Protein AF-E7RUY7-F1 (afdb_monomer_lite)

Secondary structure (DSSP, 8-state):
-----------HHHHHHHHTT--SPPGGGGHHHHHHHHHHHHHHHHHHHHHHHHHHHTT--

pLDDT: mean 76.42, std 15.39, range [41.25, 94.5]

Foldseek 3Di:
DDPPPCPVPCPPLNVVCVVVVHNDDDPVSCPCVVVVVVVVVVVVVVVVVVVVVVCVVVVND

Organism: NCBI:txid887898

Structure (mmCIF, N/CA/C/O backbone):
data_AF-E7RUY7-F1
#
_entry.id   AF-E7RUY7-F1
#
loop_
_atom_site.group_PDB
_atom_site.id
_atom_site.type_symbol
_atom_site.label_atom_id
_atom_site.label_alt_id
_atom_site.label_comp_id
_atom_site.label_asym_id
_atom_site.label_entity_id
_atom_site.label_seq_id
_atom_site.pdbx_PDB_ins_code
_atom_site.Cartn_x
_atom_site.Cartn_y
_atom_site.Cartn_z
_atom_site.occupancy
_atom_site.B_iso_or_equiv
_atom_site.auth_seq_id
_atom_site.auth_comp_id
_atom_site.auth_asym_id
_atom_site.auth_atom_id
_atom_site.pdbx_PDB_model_num
ATOM 1 N N . MET A 1 1 ? 35.257 -4.088 15.585 1.00 41.25 1 MET A N 1
ATOM 2 C CA . MET A 1 1 ? 34.336 -3.329 14.711 1.00 41.25 1 MET A CA 1
ATOM 3 C C . MET A 1 1 ? 33.368 -4.313 14.073 1.00 41.25 1 MET A C 1
ATOM 5 O O . MET A 1 1 ? 33.762 -5.023 13.160 1.00 41.25 1 MET A O 1
ATOM 9 N N . THR A 1 2 ? 32.146 -4.430 14.590 1.00 45.44 2 THR A N 1
ATOM 10 C CA . THR A 1 2 ? 31.098 -5.265 13.988 1.00 45.44 2 THR A CA 1
ATOM 11 C C . THR A 1 2 ? 30.39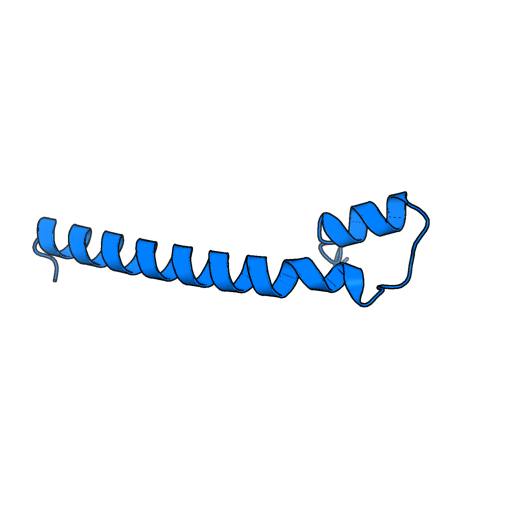2 -4.443 12.917 1.00 45.44 2 THR A C 1
ATOM 13 O O . THR A 1 2 ? 29.670 -3.500 13.230 1.00 45.44 2 THR A O 1
ATOM 16 N N . ALA A 1 3 ? 30.649 -4.749 11.645 1.00 47.91 3 ALA A N 1
ATOM 17 C CA . ALA A 1 3 ? 29.921 -4.142 10.542 1.00 47.91 3 ALA A CA 1
ATOM 18 C C . ALA A 1 3 ? 28.464 -4.616 10.611 1.00 47.91 3 ALA A C 1
ATOM 20 O O . ALA A 1 3 ? 28.152 -5.761 10.289 1.00 47.91 3 ALA A O 1
ATOM 21 N N . HIS A 1 4 ? 27.565 -3.748 11.070 1.00 44.78 4 HIS A N 1
ATOM 22 C CA . HIS A 1 4 ? 26.138 -3.961 10.894 1.00 44.78 4 HIS A CA 1
ATOM 23 C C . HIS A 1 4 ? 25.866 -3.894 9.391 1.00 44.78 4 HIS A C 1
ATOM 25 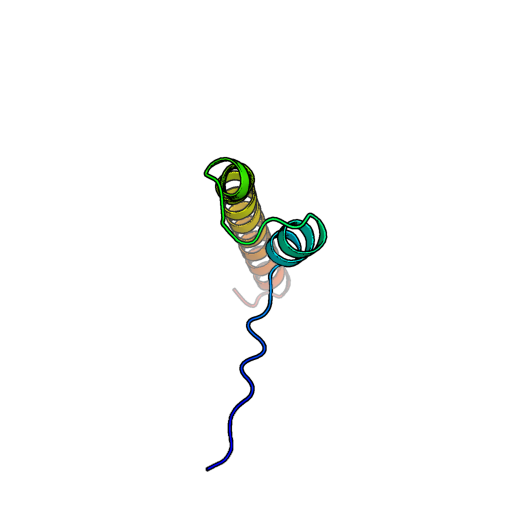O O . HIS A 1 4 ? 25.845 -2.812 8.804 1.00 44.78 4 HIS A O 1
ATOM 31 N N . HIS A 1 5 ? 25.708 -5.054 8.751 1.00 44.03 5 HIS A N 1
ATOM 32 C CA . HIS A 1 5 ? 25.170 -5.139 7.403 1.00 44.03 5 HIS A CA 1
ATOM 33 C C . HIS A 1 5 ? 23.727 -4.628 7.446 1.00 44.03 5 HIS A C 1
ATOM 35 O O . HIS A 1 5 ? 22.779 -5.397 7.597 1.00 44.03 5 HIS A O 1
ATOM 41 N N . HIS A 1 6 ? 23.560 -3.311 7.327 1.00 43.91 6 HIS A N 1
ATOM 42 C CA . HIS A 1 6 ? 22.315 -2.713 6.886 1.00 43.91 6 HIS A CA 1
ATOM 43 C C . HIS A 1 6 ? 22.087 -3.223 5.465 1.00 43.91 6 HIS A C 1
ATOM 45 O O . HIS A 1 6 ? 22.491 -2.595 4.488 1.00 43.91 6 HIS A O 1
ATOM 51 N N . SER A 1 7 ? 21.470 -4.400 5.344 1.00 48.34 7 SER A N 1
ATOM 52 C CA . SER A 1 7 ? 20.733 -4.735 4.138 1.00 48.34 7 SER A CA 1
ATOM 53 C C . SER A 1 7 ? 19.668 -3.654 4.041 1.00 48.34 7 SER A C 1
ATOM 55 O O . SER A 1 7 ? 18.653 -3.686 4.734 1.00 48.34 7 SER A O 1
ATOM 57 N N . ALA A 1 8 ? 19.965 -2.594 3.286 1.00 52.41 8 ALA A N 1
ATOM 58 C CA . ALA A 1 8 ? 18.958 -1.620 2.928 1.00 52.41 8 ALA A CA 1
ATOM 59 C C . ALA A 1 8 ? 17.810 -2.457 2.377 1.00 52.41 8 ALA A C 1
ATOM 61 O O . ALA A 1 8 ? 18.023 -3.222 1.435 1.00 52.41 8 ALA A O 1
ATOM 62 N N . ILE A 1 9 ? 16.650 -2.422 3.037 1.00 51.88 9 ILE A N 1
ATOM 63 C CA . ILE A 1 9 ? 15.474 -3.142 2.566 1.00 51.88 9 ILE A CA 1
ATOM 64 C C . ILE A 1 9 ? 15.147 -2.500 1.225 1.00 51.88 9 ILE A C 1
ATOM 66 O O . ILE A 1 9 ? 14.512 -1.449 1.140 1.00 51.88 9 ILE A O 1
ATOM 70 N N . VAL A 1 10 ? 15.689 -3.099 0.170 1.00 59.53 10 VAL A N 1
ATOM 71 C CA . VAL A 1 10 ? 15.437 -2.729 -1.205 1.00 59.53 10 VAL A CA 1
ATOM 72 C C . VAL A 1 10 ? 13.952 -2.982 -1.370 1.00 59.53 10 VAL A C 1
ATOM 74 O O . VAL A 1 10 ? 13.502 -4.129 -1.354 1.00 59.53 10 VAL A O 1
ATOM 77 N N . THR A 1 11 ? 13.172 -1.905 -1.458 1.00 71.12 11 THR A N 1
ATOM 78 C CA . THR A 1 11 ? 11.734 -2.023 -1.692 1.00 71.12 11 THR A CA 1
ATOM 79 C C . THR A 1 11 ? 11.519 -2.915 -2.913 1.00 71.12 11 THR A C 1
ATOM 81 O O . THR A 1 11 ? 12.324 -2.891 -3.848 1.00 71.12 11 THR A O 1
ATOM 84 N N . ALA A 1 12 ? 10.443 -3.707 -2.947 1.00 74.81 12 ALA A N 1
ATOM 85 C CA . ALA A 1 12 ? 10.174 -4.599 -4.082 1.00 74.81 12 ALA A CA 1
ATOM 86 C C . ALA A 1 12 ? 10.253 -3.859 -5.436 1.00 74.81 12 ALA A C 1
ATOM 88 O O . ALA A 1 12 ? 10.727 -4.411 -6.430 1.00 74.81 12 ALA A O 1
ATOM 89 N N . ARG A 1 13 ? 9.886 -2.569 -5.434 1.00 71.19 13 ARG A N 1
ATOM 90 C CA . ARG A 1 13 ? 10.043 -1.644 -6.560 1.00 71.19 13 ARG A CA 1
ATOM 91 C C . ARG A 1 13 ? 11.507 -1.371 -6.919 1.00 71.19 13 ARG A C 1
ATOM 93 O O . ARG A 1 13 ? 11.865 -1.476 -8.087 1.00 71.19 13 ARG A O 1
ATOM 100 N N . HIS A 1 14 ? 12.368 -1.043 -5.955 1.00 74.31 14 HIS A N 1
ATOM 101 C CA . HIS A 1 14 ? 13.802 -0.860 -6.207 1.00 74.31 14 HIS A CA 1
ATOM 102 C C . HIS A 1 14 ? 14.467 -2.162 -6.691 1.00 74.31 14 HIS A C 1
ATOM 104 O O . HIS A 1 14 ? 15.255 -2.128 -7.634 1.00 74.31 14 HIS A O 1
ATOM 110 N N . ALA A 1 15 ? 14.056 -3.320 -6.160 1.00 79.44 15 ALA A N 1
ATOM 111 C CA . ALA A 1 15 ? 14.541 -4.624 -6.615 1.00 79.44 15 ALA A CA 1
ATOM 112 C C . ALA A 1 15 ? 14.140 -4.905 -8.070 1.00 79.44 15 ALA A C 1
ATOM 114 O O . ALA A 1 15 ? 14.944 -5.407 -8.852 1.00 79.44 15 ALA A O 1
ATOM 115 N N . ALA A 1 16 ? 12.904 -4.569 -8.451 1.00 78.88 16 ALA A N 1
ATOM 116 C CA . ALA A 1 16 ? 12.429 -4.720 -9.823 1.00 78.88 16 ALA A CA 1
ATOM 117 C C . ALA A 1 16 ? 13.210 -3.839 -10.811 1.00 78.88 16 ALA A C 1
ATOM 119 O O . ALA A 1 16 ? 13.545 -4.302 -11.898 1.00 78.88 16 ALA A O 1
ATOM 120 N N . ARG A 1 17 ? 13.561 -2.604 -10.423 1.00 80.31 17 ARG A N 1
ATOM 121 C CA . ARG A 1 17 ? 14.382 -1.706 -11.256 1.00 80.31 17 ARG A CA 1
ATOM 122 C C . ARG A 1 17 ? 15.797 -2.232 -11.454 1.00 80.31 17 ARG A C 1
ATOM 124 O O . ARG A 1 17 ? 16.252 -2.302 -12.593 1.00 80.31 17 ARG A O 1
ATOM 131 N N . MET A 1 18 ? 16.430 -2.688 -10.374 1.00 81.50 18 MET A N 1
ATOM 132 C CA . MET A 1 18 ? 17.751 -3.317 -10.426 1.00 81.50 18 MET A CA 1
ATOM 133 C C . MET A 1 18 ? 17.750 -4.553 -11.339 1.00 81.50 18 MET A C 1
ATOM 135 O O . MET A 1 18 ? 18.620 -4.676 -12.196 1.00 81.50 18 MET A O 1
ATOM 139 N N . ARG A 1 19 ? 16.728 -5.421 -11.244 1.00 80.44 19 ARG A N 1
ATOM 140 C CA . ARG A 1 19 ? 16.560 -6.570 -12.161 1.00 80.44 19 ARG A CA 1
ATOM 141 C C . ARG A 1 1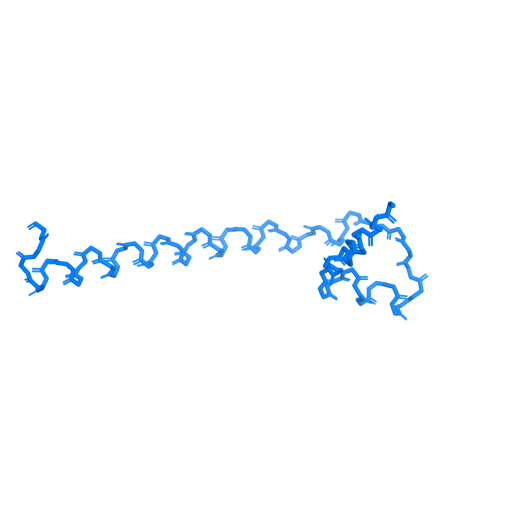9 ? 16.373 -6.158 -13.622 1.00 80.44 19 ARG A C 1
ATOM 143 O O . ARG A 1 19 ? 16.802 -6.883 -14.509 1.00 80.44 19 ARG A O 1
ATOM 150 N N . ALA A 1 20 ? 15.755 -5.008 -13.872 1.00 82.56 20 ALA A N 1
ATOM 151 C CA . ALA A 1 20 ? 15.581 -4.446 -15.209 1.00 82.56 20 ALA A CA 1
ATOM 152 C C . ALA A 1 20 ? 16.815 -3.667 -15.716 1.00 82.56 20 ALA A C 1
ATOM 154 O O . ALA A 1 20 ? 16.723 -2.989 -16.736 1.00 82.56 20 ALA A O 1
ATOM 155 N N . GLY A 1 21 ? 17.949 -3.708 -15.002 1.00 84.31 21 GLY A N 1
ATOM 156 C CA . GLY A 1 21 ? 19.181 -3.012 -15.387 1.00 84.31 21 GLY A CA 1
ATOM 157 C C . GLY A 1 21 ? 19.142 -1.494 -15.181 1.00 84.31 21 GLY A C 1
ATOM 158 O O . GLY A 1 21 ? 19.969 -0.779 -15.739 1.00 84.31 21 GLY A O 1
ATOM 159 N N . ARG A 1 22 ? 18.186 -0.979 -14.397 1.00 79.88 22 ARG A N 1
ATOM 160 C CA . ARG A 1 22 ? 18.059 0.455 -14.097 1.00 79.88 22 ARG A CA 1
ATOM 161 C C . ARG A 1 22 ? 18.472 0.731 -12.654 1.00 79.88 22 ARG A C 1
ATOM 163 O O . ARG A 1 22 ? 17.757 0.371 -11.721 1.00 79.88 22 ARG A O 1
ATOM 170 N N . VAL A 1 23 ? 19.623 1.383 -12.493 1.00 77.31 23 VAL A N 1
ATOM 171 C CA . VAL A 1 23 ? 20.202 1.735 -11.184 1.00 77.31 23 VAL A CA 1
ATOM 172 C C . VAL A 1 23 ? 19.594 3.031 -10.634 1.00 77.31 23 VAL A C 1
ATOM 174 O O . VAL A 1 23 ? 19.310 3.130 -9.441 1.00 77.31 23 VAL A O 1
ATOM 177 N N . GLU A 1 24 ? 19.321 4.002 -11.507 1.00 81.12 24 GLU A N 1
ATOM 178 C CA . GLU A 1 24 ? 18.775 5.309 -11.129 1.00 81.12 24 GLU A CA 1
ATOM 179 C C . GLU A 1 24 ? 17.2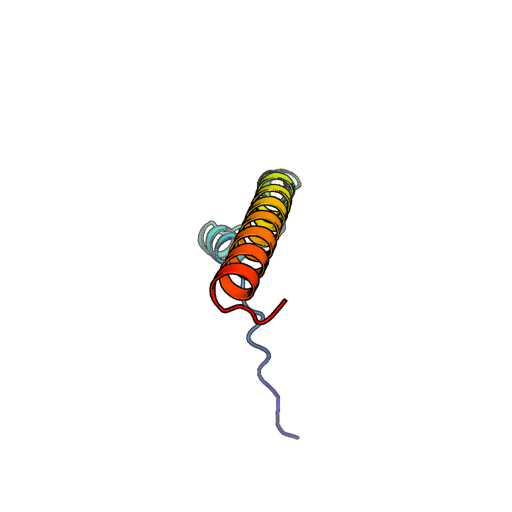41 5.322 -11.101 1.00 81.12 24 GLU A C 1
ATOM 181 O O . GLU A 1 24 ? 16.566 4.597 -11.840 1.00 81.12 24 GLU A O 1
ATOM 186 N N . SER A 1 25 ? 16.677 6.134 -10.203 1.00 79.62 25 SER A N 1
ATOM 187 C CA . SER A 1 25 ? 15.230 6.366 -10.113 1.00 79.62 25 SER A CA 1
ATOM 188 C C . SER A 1 25 ? 14.810 7.452 -11.086 1.00 79.62 25 SER A C 1
ATOM 190 O O . SER A 1 25 ? 15.421 8.516 -11.123 1.00 79.62 25 SER A O 1
ATOM 192 N N . ARG A 1 26 ? 13.741 7.198 -11.835 1.00 82.44 26 ARG A N 1
ATOM 193 C CA . ARG A 1 26 ? 13.099 8.199 -12.686 1.00 82.44 26 ARG A CA 1
ATOM 194 C C . ARG A 1 26 ? 11.853 8.759 -12.003 1.00 82.44 26 ARG A C 1
ATOM 196 O O . ARG A 1 26 ? 11.309 8.089 -11.123 1.00 82.44 26 ARG A O 1
ATOM 203 N N . PRO A 1 27 ? 11.367 9.948 -12.396 1.00 75.50 27 PRO A N 1
ATOM 204 C CA . PRO A 1 27 ? 10.152 10.528 -11.827 1.00 75.50 27 PRO A CA 1
ATOM 205 C C . PRO A 1 27 ? 8.946 9.575 -11.846 1.00 75.50 27 PRO A C 1
ATOM 207 O O . PRO A 1 27 ? 8.180 9.535 -10.885 1.00 75.50 27 PRO A O 1
ATOM 210 N N . GLU A 1 28 ? 8.817 8.738 -12.878 1.00 78.12 28 GLU A N 1
ATOM 211 C CA . GLU A 1 28 ? 7.706 7.787 -13.012 1.00 78.12 28 GLU A CA 1
ATOM 212 C C . GLU A 1 28 ? 7.731 6.695 -11.930 1.00 78.12 28 GLU A C 1
ATOM 214 O O . GLU A 1 28 ? 6.681 6.204 -11.523 1.00 78.12 28 GLU A O 1
ATOM 219 N N . ASP A 1 29 ? 8.907 6.358 -11.387 1.00 75.88 29 ASP A N 1
ATOM 220 C CA . ASP A 1 29 ? 9.047 5.356 -10.321 1.00 75.88 29 ASP A CA 1
ATOM 221 C C . ASP A 1 29 ? 8.426 5.825 -8.982 1.00 75.88 29 ASP A C 1
ATOM 223 O O . ASP A 1 29 ? 8.191 5.017 -8.068 1.00 75.88 29 ASP A O 1
ATOM 227 N N . TYR A 1 30 ? 8.148 7.129 -8.863 1.00 70.75 30 TYR A N 1
ATOM 228 C CA . TYR A 1 30 ? 7.514 7.761 -7.705 1.00 70.75 30 TYR A CA 1
ATOM 229 C C . TYR A 1 30 ? 5.999 7.959 -7.873 1.00 70.75 30 TYR A C 1
ATOM 231 O O . TYR A 1 30 ? 5.331 8.254 -6.881 1.00 70.75 30 TYR A O 1
ATOM 239 N N . ALA A 1 31 ? 5.438 7.761 -9.073 1.00 68.75 31 ALA A N 1
ATOM 240 C CA . ALA A 1 31 ? 4.021 8.029 -9.360 1.00 68.75 31 ALA A CA 1
ATOM 241 C C . ALA A 1 31 ? 3.073 7.235 -8.442 1.00 68.75 31 ALA A C 1
ATOM 243 O O . ALA A 1 31 ? 2.097 7.762 -7.911 1.00 68.75 31 ALA A O 1
ATOM 244 N N . ASP A 1 32 ? 3.433 5.988 -8.152 1.00 66.50 32 ASP A N 1
ATOM 245 C CA . ASP A 1 32 ? 2.649 5.103 -7.293 1.00 66.50 32 ASP A CA 1
ATOM 246 C C . ASP A 1 32 ? 2.766 5.431 -5.796 1.00 66.50 32 ASP A C 1
ATOM 248 O O . ASP A 1 32 ? 2.009 4.893 -4.990 1.00 66.50 32 ASP A O 1
ATOM 252 N N . ILE A 1 33 ? 3.732 6.264 -5.382 1.00 66.25 33 ILE A N 1
ATOM 253 C CA . ILE A 1 33 ? 3.968 6.547 -3.956 1.00 66.25 33 ILE A CA 1
ATOM 254 C C . ILE A 1 33 ? 2.812 7.360 -3.378 1.00 66.25 33 ILE A C 1
ATOM 256 O O . ILE A 1 33 ? 2.305 7.029 -2.306 1.00 66.25 33 ILE A O 1
ATOM 260 N N . ALA A 1 34 ? 2.348 8.375 -4.111 1.00 61.62 34 ALA A N 1
ATOM 261 C CA . ALA A 1 34 ? 1.221 9.206 -3.692 1.00 61.62 34 ALA A CA 1
ATOM 262 C C . ALA A 1 34 ? -0.051 8.367 -3.475 1.00 61.62 34 ALA A C 1
ATOM 264 O O . ALA A 1 34 ? -0.727 8.514 -2.454 1.00 61.62 34 ALA A O 1
ATOM 265 N N . VAL A 1 35 ? -0.318 7.422 -4.383 1.00 66.31 35 VAL A N 1
ATOM 266 C CA . VAL A 1 35 ? -1.450 6.490 -4.278 1.00 66.31 35 VAL A CA 1
ATOM 267 C C . VAL A 1 35 ? -1.273 5.550 -3.081 1.00 66.31 35 VAL A C 1
ATOM 269 O O . VAL A 1 35 ? -2.218 5.334 -2.319 1.00 66.31 35 VAL A O 1
ATOM 272 N N . THR A 1 36 ? -0.060 5.030 -2.854 1.00 70.56 36 THR A N 1
ATOM 273 C CA . THR A 1 36 ? 0.204 4.120 -1.728 1.00 70.56 36 THR A CA 1
ATOM 274 C C . THR A 1 36 ? 0.107 4.797 -0.364 1.00 70.56 36 THR A C 1
ATOM 276 O O . THR A 1 36 ? -0.438 4.200 0.562 1.00 70.56 36 THR A O 1
ATOM 279 N N . GLU A 1 37 ? 0.557 6.045 -0.228 1.00 77.31 37 GLU A N 1
ATOM 280 C CA . GLU A 1 37 ? 0.483 6.775 1.041 1.00 77.31 37 GLU A CA 1
ATOM 281 C C . GLU A 1 37 ? -0.956 7.180 1.372 1.00 77.31 37 GLU A C 1
ATOM 283 O O . GLU A 1 37 ? -1.390 7.049 2.516 1.00 77.31 37 GLU A O 1
ATOM 288 N N . GLN A 1 38 ? -1.743 7.596 0.376 1.00 76.12 38 GLN A N 1
ATOM 289 C CA . GLN A 1 38 ? -3.164 7.875 0.581 1.00 76.12 38 GLN A CA 1
ATOM 290 C C . GLN A 1 38 ? -3.939 6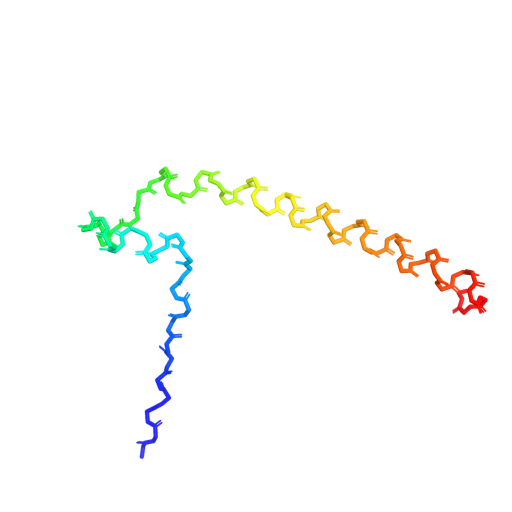.608 0.971 1.00 76.12 38 GLN A C 1
ATOM 292 O O . GLN A 1 38 ? -4.730 6.634 1.917 1.00 76.12 38 GLN A O 1
ATOM 297 N N . ALA A 1 39 ? -3.681 5.486 0.294 1.00 79.62 39 ALA A N 1
ATOM 298 C CA . ALA A 1 39 ? -4.288 4.200 0.629 1.00 79.62 39 ALA A CA 1
ATOM 299 C C . ALA A 1 39 ? -3.889 3.722 2.035 1.00 79.62 39 ALA A C 1
ATOM 301 O O . ALA A 1 39 ? -4.729 3.216 2.782 1.00 79.62 39 ALA A O 1
ATOM 302 N N . LYS A 1 40 ? -2.625 3.929 2.426 1.00 83.75 40 LYS A N 1
ATOM 303 C CA . LYS A 1 40 ? -2.123 3.625 3.769 1.00 83.75 40 LYS A CA 1
ATOM 304 C C . LYS A 1 40 ? -2.848 4.446 4.835 1.00 83.75 40 LYS A C 1
ATOM 306 O O . LYS A 1 40 ? -3.393 3.855 5.764 1.00 83.75 40 LYS A O 1
ATOM 311 N N . ARG A 1 41 ? -2.957 5.768 4.654 1.00 86.25 41 ARG A N 1
ATOM 312 C CA . ARG A 1 41 ? -3.703 6.652 5.569 1.00 86.25 41 ARG A CA 1
ATOM 313 C C . ARG A 1 41 ? -5.164 6.235 5.709 1.00 86.25 41 ARG A C 1
ATOM 315 O O . ARG A 1 41 ? -5.692 6.207 6.815 1.00 86.25 41 ARG A O 1
ATOM 322 N N . LEU A 1 42 ? -5.818 5.873 4.603 1.00 89.00 42 LEU A N 1
ATOM 323 C CA . LEU A 1 42 ? -7.204 5.403 4.637 1.00 89.00 42 LEU A CA 1
ATOM 324 C C . LEU A 1 42 ? -7.341 4.096 5.432 1.00 89.00 42 LEU A C 1
ATOM 326 O O . LEU A 1 42 ? -8.289 3.935 6.199 1.00 89.00 42 LEU A O 1
ATOM 330 N N . ARG A 1 43 ? -6.394 3.166 5.266 1.00 88.31 43 ARG A N 1
ATOM 331 C CA . ARG A 1 43 ? -6.368 1.903 6.013 1.00 88.31 43 ARG A CA 1
ATOM 332 C C . ARG A 1 43 ? -6.144 2.130 7.506 1.00 88.31 43 ARG A C 1
ATOM 334 O O . ARG A 1 43 ? -6.830 1.514 8.314 1.00 88.31 43 ARG A O 1
ATOM 341 N N . GLU A 1 44 ? -5.221 3.018 7.863 1.00 92.31 44 GLU A N 1
ATOM 342 C CA . GLU A 1 44 ? -4.958 3.408 9.252 1.00 92.31 44 GLU A CA 1
ATOM 343 C C . GLU A 1 44 ? -6.190 4.063 9.889 1.00 92.31 44 GLU A C 1
ATOM 345 O O . GLU A 1 44 ? -6.588 3.676 10.985 1.00 92.31 44 GLU A O 1
ATOM 350 N N . ALA A 1 45 ? -6.861 4.970 9.172 1.00 92.06 45 ALA A N 1
ATOM 351 C CA . ALA A 1 45 ? -8.095 5.600 9.638 1.00 92.06 45 ALA A CA 1
ATOM 352 C C . ALA A 1 45 ? -9.222 4.580 9.873 1.00 92.06 45 ALA A C 1
ATOM 354 O O . ALA A 1 45 ? -9.902 4.641 10.895 1.00 92.06 45 ALA A O 1
ATOM 355 N N . ARG A 1 46 ? -9.403 3.614 8.960 1.00 93.31 46 ARG A N 1
ATOM 356 C CA . ARG A 1 46 ? -10.379 2.524 9.145 1.00 93.31 46 ARG A CA 1
ATOM 357 C C . ARG A 1 46 ? -10.057 1.684 10.375 1.00 93.31 46 ARG A C 1
ATOM 359 O O . ARG A 1 46 ? -10.942 1.467 11.194 1.00 93.31 46 ARG A O 1
ATOM 366 N N . ARG A 1 47 ? -8.791 1.294 10.540 1.00 93.81 47 ARG A N 1
ATOM 367 C CA . ARG A 1 47 ? -8.341 0.513 11.697 1.00 93.81 47 ARG A CA 1
ATOM 368 C C . ARG A 1 47 ? -8.602 1.243 13.014 1.00 93.81 47 ARG A C 1
ATOM 370 O O . ARG A 1 47 ? -9.086 0.625 13.951 1.00 93.81 47 ARG A O 1
ATOM 377 N N . ALA A 1 48 ? -8.342 2.549 13.072 1.00 92.94 48 ALA A N 1
ATOM 378 C CA . ALA A 1 48 ? -8.605 3.349 14.267 1.00 92.94 48 ALA A CA 1
ATOM 379 C C . ALA A 1 48 ? -10.105 3.413 14.616 1.00 92.94 48 ALA A C 1
ATOM 381 O O . ALA A 1 48 ? -10.475 3.387 15.789 1.00 92.94 48 ALA A O 1
ATOM 382 N N . ILE A 1 49 ? -10.985 3.476 13.610 1.00 94.25 49 ILE A N 1
ATOM 383 C CA . ILE A 1 49 ? -12.441 3.440 13.823 1.00 94.25 49 ILE A CA 1
ATOM 384 C C . ILE A 1 49 ? -12.882 2.061 14.324 1.00 94.25 49 ILE A C 1
ATOM 386 O O . ILE A 1 49 ? -13.658 1.986 15.275 1.00 94.25 49 ILE A O 1
ATOM 390 N N . GLU A 1 50 ? -12.394 0.987 13.702 1.00 93.56 50 GLU A N 1
ATOM 391 C CA . GLU A 1 50 ? -12.677 -0.393 14.113 1.00 93.56 50 GLU A CA 1
ATOM 392 C C . GLU A 1 50 ? -12.222 -0.648 15.554 1.00 93.56 50 GLU A C 1
ATOM 394 O O . GLU A 1 50 ? -12.996 -1.154 16.360 1.00 93.56 50 GLU A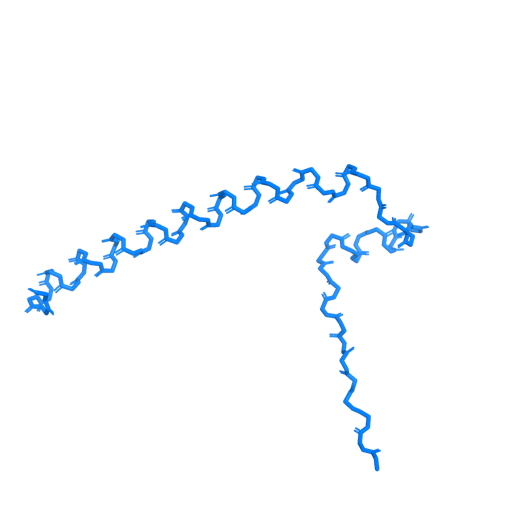 O 1
ATOM 399 N N . GLU A 1 51 ? -11.011 -0.214 15.908 1.00 93.25 51 GLU A N 1
ATOM 400 C CA . GLU A 1 51 ? -10.468 -0.314 17.263 1.00 93.25 51 GLU A CA 1
ATOM 401 C C . GLU A 1 51 ? -11.316 0.464 18.274 1.00 93.25 51 GLU A C 1
ATOM 403 O O . GLU A 1 51 ? -11.685 -0.074 19.316 1.00 93.25 51 GLU A O 1
ATOM 408 N N . ARG A 1 52 ? -11.717 1.699 17.945 1.00 92.50 52 ARG A N 1
ATOM 409 C CA . ARG A 1 52 ? -12.610 2.488 18.805 1.00 92.50 52 ARG A CA 1
ATOM 410 C C . ARG A 1 52 ? -13.957 1.797 19.016 1.00 92.50 52 ARG A C 1
ATOM 412 O O . ARG A 1 52 ? -14.486 1.813 20.124 1.00 92.50 52 ARG A O 1
ATOM 419 N N . ASN A 1 53 ? -14.528 1.216 17.963 1.00 93.25 53 ASN A N 1
ATOM 420 C CA . ASN A 1 53 ? -15.796 0.497 18.056 1.00 93.25 53 ASN A CA 1
ATOM 421 C C . ASN A 1 53 ? -15.650 -0.770 18.908 1.00 93.25 53 ASN A C 1
ATOM 423 O O . ASN A 1 53 ? -16.480 -0.994 19.782 1.00 93.25 53 ASN A O 1
ATOM 427 N N . MET A 1 54 ? -14.564 -1.528 18.730 1.00 94.50 54 MET A N 1
ATOM 428 C CA . MET A 1 54 ? -14.253 -2.706 19.542 1.00 94.50 54 MET A CA 1
ATOM 429 C C . MET A 1 54 ? -14.120 -2.348 21.027 1.00 94.50 54 MET A C 1
ATOM 431 O O . MET A 1 54 ? -14.708 -3.008 21.878 1.00 94.50 54 MET A O 1
ATOM 435 N N . LEU A 1 55 ? -13.393 -1.276 21.357 1.00 94.00 55 LEU A N 1
ATOM 436 C CA . LEU A 1 55 ? -13.256 -0.818 22.744 1.00 94.00 55 LEU A CA 1
ATOM 437 C C . LEU A 1 55 ? -14.607 -0.424 23.351 1.00 94.00 55 LEU A C 1
ATOM 439 O O . LEU A 1 55 ? -14.873 -0.749 24.507 1.00 94.00 55 LEU A O 1
ATOM 443 N N . ARG A 1 56 ? -15.483 0.210 22.564 1.00 92.62 56 ARG A N 1
ATOM 444 C CA . ARG A 1 56 ? -16.844 0.553 22.991 1.00 92.62 56 ARG A CA 1
ATOM 445 C C . ARG A 1 56 ? -17.710 -0.686 23.228 1.00 92.62 56 ARG A C 1
ATOM 447 O O . ARG A 1 56 ? -18.442 -0.723 24.211 1.00 92.62 56 ARG A O 1
ATOM 454 N N . GLU A 1 57 ? -17.628 -1.692 22.359 1.00 92.38 57 GLU A N 1
ATOM 455 C CA . GLU A 1 57 ? -18.342 -2.970 22.518 1.00 92.38 57 GLU A CA 1
ATOM 456 C C . GLU A 1 57 ? -17.883 -3.736 23.764 1.00 92.38 57 GLU A C 1
ATOM 458 O O . GLU A 1 57 ? -18.697 -4.354 24.446 1.00 92.38 57 GLU A O 1
ATOM 463 N N . LEU A 1 58 ? -16.595 -3.643 24.099 1.00 93.69 58 LEU A N 1
ATOM 464 C CA . LEU A 1 58 ? -16.019 -4.230 25.309 1.00 93.69 58 LEU A CA 1
ATOM 465 C C . LEU A 1 58 ? -16.276 -3.394 26.578 1.00 93.69 58 LEU A C 1
ATOM 467 O O . LEU A 1 58 ? -15.908 -3.826 27.668 1.00 93.69 58 LEU A O 1
ATOM 471 N N . GLY A 1 59 ? -16.887 -2.208 26.461 1.00 92.00 59 GLY A N 1
ATOM 472 C CA . GLY A 1 59 ? -17.124 -1.297 27.587 1.00 92.00 59 GLY A CA 1
ATOM 473 C C . GLY A 1 59 ? -15.847 -0.676 28.167 1.00 92.00 59 GLY A C 1
ATOM 474 O O . GLY A 1 59 ? -15.829 -0.288 29.332 1.00 92.00 59 GLY A O 1
ATOM 475 N N . LEU A 1 60 ? -14.775 -0.611 27.374 1.00 84.75 60 LEU A N 1
ATOM 476 C CA . LEU A 1 60 ? -13.444 -0.136 27.771 1.00 84.75 60 LEU A CA 1
ATOM 477 C C . LEU A 1 60 ? -13.157 1.311 27.326 1.00 84.75 60 LEU A C 1
ATOM 479 O O . LEU A 1 60 ? -12.029 1.777 27.485 1.00 84.75 60 LEU A O 1
ATOM 483 N N . SER A 1 61 ? -14.147 1.999 26.743 1.00 67.06 61 SER A N 1
ATOM 484 C CA . SER A 1 61 ? -14.059 3.392 26.273 1.00 67.06 61 SER A CA 1
ATOM 485 C C . SER A 1 61 ? -14.943 4.336 27.070 1.00 67.06 61 SER A C 1
ATOM 487 O O . SER A 1 61 ? -16.137 3.979 27.207 1.00 67.06 61 SER A O 1
#

Sequence (61 aa):
MTAHHHSAIVTARHAARMRAGRVESRPEDYADIAVTEQAKRLREARRAIEERNMLRELGLS

Radius of gyration: 19.44 Å; chains: 1; bounding box: 53×17×43 Å